Protein AF-A0A454D5L9-F1 (afdb_monomer_lite)

Secondary structure (DSSP, 8-state):
-------------------------SS-------HHHHHHHHHS------HHHHHHHHHS--SS-EEEE-TT--EEEE-SHHHHHHHHHTT-EESSGGGHHHHHHHHHHHHHHHHHTTPPPPS--GGGG------

Foldseek 3Di:
DDDDDDDDDDDDPPDPPPPPDDPPPPDDDDDDDPVVVVCVVVVPPPPPCAPVNLVVQQPDFPPDWFWKAAPVRDIDIDGGNVVLQVCVVVRIAGPDPVCRVVSVVSPVVSVVSVVVNPDDPDPDDPVVVPPPDDD

Sequence (135 aa):
MPNPHLSLLVTFALTLTVNNGVIASERIQPQYLDSKRANLFFAREIAQPSKENMQLRNSLDWGYELELRRASDEEKLVSNCHDLATAYVMGFTAAKAYEYGAFKAYLTQCQTWSEIAKLIASERSFISDFKLDDS

pLDDT: mean 70.46, std 21.65, range [26.67, 98.12]

Radius of gyration: 30.03 Å; chains: 1; bounding box: 38×82×57 Å

Structure (mmCIF, N/CA/C/O backbone):
data_AF-A0A454D5L9-F1
#
_entry.id   AF-A0A454D5L9-F1
#
loop_
_atom_site.group_PDB
_atom_site.id
_atom_site.type_symbol
_atom_site.label_atom_id
_atom_site.label_alt_id
_atom_site.label_comp_id
_atom_site.label_asym_id
_atom_site.label_entity_id
_atom_site.label_seq_id
_atom_site.pdbx_PDB_ins_code
_atom_site.Cartn_x
_atom_site.Cartn_y
_atom_site.Cartn_z
_atom_site.occupancy
_atom_site.B_iso_or_equiv
_atom_site.auth_seq_id
_atom_site.auth_comp_id
_atom_site.auth_asym_id
_atom_site.auth_atom_id
_atom_site.pdbx_PDB_model_num
ATOM 1 N N . MET A 1 1 ? -1.497 -59.328 15.828 1.00 26.67 1 MET A N 1
ATOM 2 C CA . MET A 1 1 ? -0.328 -60.228 15.972 1.00 26.67 1 MET A CA 1
ATOM 3 C C . MET A 1 1 ? -0.760 -61.629 15.552 1.00 26.67 1 MET A C 1
ATOM 5 O O . MET A 1 1 ? -1.867 -61.980 15.936 1.00 26.67 1 MET A O 1
ATOM 9 N N . PRO A 1 2 ? 0.070 -62.473 14.918 1.00 40.22 2 PRO A N 1
ATOM 10 C CA . PRO A 1 2 ? 0.892 -62.307 13.714 1.00 40.22 2 PRO A CA 1
ATOM 11 C C . PRO A 1 2 ? 0.533 -63.347 12.611 1.00 40.22 2 PRO A C 1
ATOM 13 O O . PRO A 1 2 ? 0.166 -64.472 12.912 1.00 40.22 2 PRO A O 1
ATOM 16 N N . ASN A 1 3 ? 0.580 -62.909 11.348 1.00 40.03 3 ASN A N 1
ATOM 17 C CA . ASN A 1 3 ? 1.398 -63.372 10.208 1.00 40.03 3 ASN A CA 1
ATOM 18 C C . ASN A 1 3 ? 1.846 -64.862 10.047 1.00 40.03 3 ASN A C 1
ATOM 20 O O . ASN A 1 3 ? 1.850 -65.639 10.991 1.00 40.03 3 ASN A O 1
ATOM 24 N N . PRO A 1 4 ? 2.304 -65.255 8.842 1.00 55.97 4 PRO A N 1
ATOM 25 C CA . PRO A 1 4 ? 1.610 -66.120 7.887 1.00 55.97 4 PRO A CA 1
ATOM 26 C C . PRO A 1 4 ? 2.558 -67.279 7.468 1.00 55.97 4 PRO A C 1
ATOM 28 O O . PRO A 1 4 ? 3.387 -67.678 8.272 1.00 55.97 4 PRO A O 1
ATOM 31 N N . HIS A 1 5 ? 2.479 -67.758 6.219 1.00 38.72 5 HIS A N 1
ATOM 32 C CA . HIS A 1 5 ? 3.479 -68.540 5.451 1.00 38.72 5 HIS A CA 1
ATOM 33 C C . HIS A 1 5 ? 3.022 -69.939 5.020 1.00 38.72 5 HIS A C 1
ATOM 35 O O . HIS A 1 5 ? 3.088 -70.896 5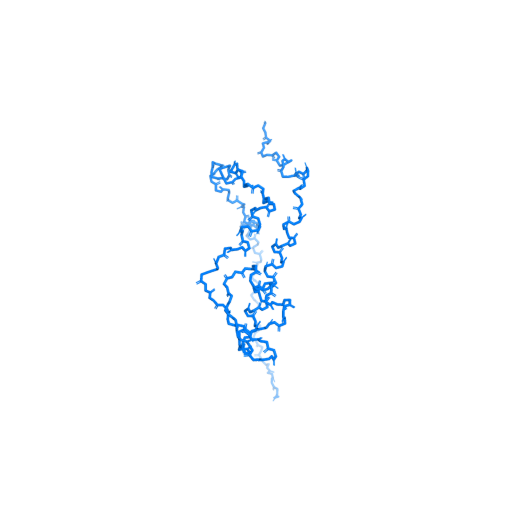.778 1.00 38.72 5 HIS A O 1
ATOM 41 N N . LEU A 1 6 ? 2.684 -70.055 3.734 1.00 41.78 6 LEU A N 1
ATOM 42 C CA . LEU A 1 6 ? 3.022 -71.191 2.865 1.00 41.78 6 LEU A CA 1
ATOM 43 C C . LEU A 1 6 ? 2.873 -70.679 1.420 1.00 41.78 6 LEU A C 1
ATOM 45 O O . LEU A 1 6 ? 1.771 -70.440 0.946 1.00 41.78 6 LEU A O 1
ATOM 49 N N . SER A 1 7 ? 3.947 -70.139 0.842 1.00 46.47 7 SER A N 1
ATOM 50 C CA . SER A 1 7 ? 4.893 -70.856 -0.029 1.00 46.47 7 SER A CA 1
ATOM 51 C C . SER A 1 7 ? 4.250 -71.390 -1.306 1.00 46.47 7 SER A C 1
ATOM 53 O O . SER A 1 7 ? 3.866 -72.551 -1.383 1.00 46.47 7 SER A O 1
ATOM 55 N N . LEU A 1 8 ? 4.241 -70.551 -2.344 1.00 42.56 8 LEU A N 1
ATOM 56 C CA . LEU A 1 8 ? 4.273 -71.029 -3.721 1.00 42.56 8 LEU A CA 1
ATOM 57 C C . LEU A 1 8 ? 5.296 -70.198 -4.501 1.00 42.56 8 LEU A C 1
ATOM 59 O 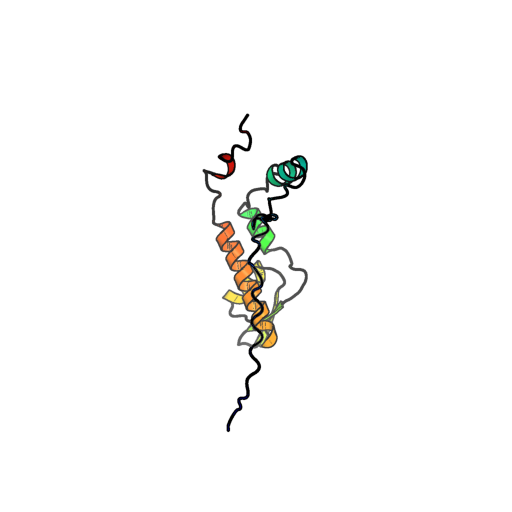O . LEU A 1 8 ? 5.058 -69.060 -4.896 1.00 42.56 8 LEU A O 1
ATOM 63 N N . LEU A 1 9 ? 6.484 -70.787 -4.626 1.00 46.44 9 LEU A N 1
ATOM 64 C CA . LEU A 1 9 ? 7.567 -70.360 -5.499 1.00 46.44 9 LEU A CA 1
ATOM 65 C C . LEU A 1 9 ? 7.106 -70.512 -6.950 1.00 46.44 9 LEU A C 1
ATOM 67 O O . LEU A 1 9 ? 7.028 -71.624 -7.465 1.00 46.44 9 LEU A O 1
ATOM 71 N N . VAL A 1 10 ? 6.833 -69.390 -7.610 1.00 49.03 10 VAL A N 1
ATOM 72 C CA . VAL A 1 10 ? 6.787 -69.319 -9.071 1.00 49.03 10 VAL A CA 1
ATOM 73 C C . VAL A 1 10 ? 7.935 -68.417 -9.495 1.00 49.03 10 VAL A C 1
ATOM 75 O O . VAL A 1 10 ? 7.854 -67.192 -9.466 1.00 49.03 10 VAL A O 1
ATOM 78 N N . THR A 1 11 ? 9.050 -69.051 -9.833 1.00 54.88 11 THR A N 1
ATOM 79 C CA . THR A 1 11 ? 10.189 -68.434 -10.507 1.00 54.88 11 THR A CA 1
ATOM 80 C C . THR A 1 11 ? 9.762 -68.018 -11.912 1.00 54.88 11 THR A C 1
ATOM 82 O O . THR A 1 11 ? 9.761 -68.838 -12.828 1.00 54.88 11 THR A O 1
ATOM 85 N N . PHE A 1 12 ? 9.399 -66.749 -12.090 1.00 46.84 12 PHE A N 1
ATOM 86 C CA . PHE A 1 12 ? 9.291 -66.139 -13.411 1.00 46.84 12 PHE A CA 1
ATOM 87 C C . PHE A 1 12 ? 10.578 -65.360 -13.684 1.00 46.84 12 PHE A C 1
ATOM 89 O O . PHE A 1 12 ? 10.745 -64.216 -13.265 1.00 46.84 12 PHE A O 1
ATOM 96 N N . ALA A 1 13 ? 11.522 -66.018 -14.356 1.00 48.22 13 ALA A N 1
ATOM 97 C CA . ALA A 1 13 ? 12.671 -65.364 -14.961 1.00 48.22 13 ALA A CA 1
ATOM 98 C C . ALA A 1 13 ? 12.173 -64.537 -16.154 1.00 48.22 13 ALA A C 1
ATOM 100 O O . ALA A 1 13 ? 12.132 -65.022 -17.282 1.00 48.22 13 ALA A O 1
ATOM 101 N N . LEU A 1 14 ? 11.742 -63.299 -15.900 1.00 48.06 14 LEU A N 1
ATOM 102 C CA . LEU A 1 14 ? 11.478 -62.343 -16.967 1.00 48.06 14 LEU A CA 1
ATOM 103 C C . LEU A 1 14 ? 12.787 -61.618 -17.275 1.00 48.06 14 LEU A C 1
ATOM 105 O O . LEU A 1 14 ? 13.236 -60.729 -16.554 1.00 48.06 14 LEU A O 1
ATOM 109 N N . THR A 1 15 ? 13.429 -62.093 -18.332 1.00 51.72 15 THR A N 1
ATOM 110 C CA . THR A 1 15 ? 14.597 -61.504 -18.975 1.00 51.72 15 THR A CA 1
ATOM 111 C C . THR A 1 15 ? 14.426 -59.995 -19.144 1.00 51.72 15 THR A C 1
ATOM 113 O O . THR A 1 15 ? 13.498 -59.542 -19.813 1.00 51.72 15 THR A O 1
ATOM 116 N N . LEU A 1 16 ? 15.353 -59.235 -18.559 1.00 43.50 16 LEU A N 1
ATOM 117 C CA . LEU A 1 16 ? 15.585 -57.818 -18.822 1.00 43.50 16 LEU A CA 1
ATOM 118 C C . LEU A 1 16 ? 15.982 -57.633 -20.292 1.00 43.50 16 LEU A C 1
ATOM 120 O O . LEU A 1 16 ? 17.160 -57.564 -20.633 1.00 43.50 16 LEU A O 1
ATOM 124 N N . THR A 1 17 ? 15.001 -57.551 -21.184 1.00 49.03 17 THR A N 1
ATOM 125 C CA . THR A 1 17 ? 15.205 -56.925 -22.487 1.00 49.03 17 THR A CA 1
ATOM 126 C C . THR A 1 17 ? 15.175 -55.421 -22.266 1.00 49.03 17 THR A C 1
ATOM 128 O O . THR A 1 17 ? 14.108 -54.811 -22.184 1.00 49.03 17 THR A O 1
ATOM 131 N N . VAL A 1 18 ? 16.363 -54.836 -22.119 1.00 48.62 18 VAL A N 1
ATOM 132 C CA . VAL A 1 18 ? 16.583 -53.392 -22.208 1.00 48.62 18 VAL A CA 1
ATOM 133 C C . VAL A 1 18 ? 16.213 -52.985 -23.630 1.00 48.62 18 VAL A C 1
ATOM 135 O O . VAL A 1 18 ? 17.015 -53.088 -24.555 1.00 48.62 18 VAL A O 1
ATOM 138 N N . ASN A 1 19 ? 14.957 -52.596 -23.827 1.00 48.53 19 ASN A N 1
ATOM 139 C CA . ASN A 1 19 ? 14.539 -51.979 -25.070 1.00 48.53 19 ASN A CA 1
ATOM 140 C C . ASN A 1 19 ? 15.032 -50.529 -25.013 1.00 48.53 19 ASN A C 1
ATOM 142 O O . ASN A 1 19 ? 14.478 -49.703 -24.289 1.00 48.53 19 ASN A O 1
ATOM 146 N N . ASN A 1 20 ? 16.119 -50.245 -25.731 1.00 54.31 20 ASN A N 1
ATOM 147 C CA . ASN A 1 20 ? 16.578 -48.889 -26.013 1.00 54.31 20 ASN A CA 1
ATOM 148 C C . ASN A 1 20 ? 15.475 -48.162 -26.795 1.00 54.31 20 ASN A C 1
ATOM 150 O O . ASN A 1 20 ? 15.374 -48.298 -28.012 1.00 54.31 20 ASN A O 1
ATOM 154 N N . GLY A 1 21 ? 14.626 -47.421 -26.087 1.00 48.94 21 GLY A N 1
ATOM 155 C CA . GLY A 1 21 ? 13.473 -46.738 -26.659 1.00 48.94 21 GLY A CA 1
ATOM 156 C C . GLY A 1 21 ? 13.265 -45.377 -26.016 1.00 48.94 21 GLY A C 1
ATOM 157 O O . GLY A 1 21 ? 12.595 -45.275 -25.000 1.00 48.94 21 GLY A O 1
ATOM 158 N N . VAL A 1 22 ? 13.847 -44.359 -26.655 1.00 48.94 22 VAL A N 1
ATOM 159 C CA . VAL A 1 22 ? 13.603 -42.916 -26.492 1.00 48.94 22 VAL A CA 1
ATOM 160 C C . VAL A 1 22 ? 13.747 -42.396 -25.058 1.00 48.94 22 VAL A C 1
ATOM 162 O O . VAL A 1 22 ? 12.779 -42.252 -24.315 1.00 48.94 22 VAL A O 1
ATOM 165 N N . ILE A 1 23 ? 14.969 -41.976 -24.717 1.00 46.31 23 ILE A N 1
ATOM 166 C CA . ILE A 1 23 ? 15.158 -40.916 -23.723 1.00 46.31 23 ILE A CA 1
ATOM 167 C C . ILE A 1 23 ? 14.492 -39.669 -24.315 1.00 46.31 23 ILE A C 1
ATOM 169 O O . ILE A 1 23 ? 15.091 -38.940 -25.106 1.00 46.31 23 ILE A O 1
ATOM 173 N N . ALA A 1 24 ? 13.221 -39.450 -23.986 1.00 51.84 24 ALA A N 1
ATOM 174 C CA . ALA A 1 24 ? 12.629 -38.134 -24.111 1.00 51.84 24 ALA A CA 1
ATOM 175 C C . ALA A 1 24 ? 13.420 -37.250 -23.145 1.00 51.84 24 ALA A C 1
ATOM 177 O O . ALA A 1 24 ? 13.314 -37.407 -21.933 1.00 51.84 24 ALA A O 1
ATOM 178 N N . SER A 1 25 ? 14.301 -36.420 -23.705 1.00 48.34 25 SER A N 1
ATOM 179 C CA . SER A 1 25 ? 15.064 -35.397 -22.992 1.00 48.34 25 SER A CA 1
ATOM 180 C C . SER A 1 25 ? 14.231 -34.815 -21.846 1.00 48.34 25 SER A C 1
ATOM 182 O O . SER A 1 25 ? 13.202 -34.194 -22.102 1.00 48.34 25 SER A O 1
ATOM 184 N N . GLU A 1 26 ? 14.690 -34.956 -20.597 1.00 50.47 26 GLU A N 1
ATOM 185 C CA . GLU A 1 26 ? 14.084 -34.343 -19.394 1.00 50.47 26 GLU A CA 1
ATOM 186 C C . GLU A 1 26 ? 14.083 -32.801 -19.431 1.00 50.47 26 GLU A C 1
ATOM 188 O O . GLU A 1 26 ? 13.719 -32.129 -18.467 1.00 50.47 26 GLU A O 1
ATOM 193 N N . ARG A 1 27 ? 14.494 -32.204 -20.550 1.00 39.84 27 ARG A N 1
ATOM 194 C CA . ARG A 1 27 ? 14.441 -30.771 -20.792 1.00 39.84 27 ARG A CA 1
ATOM 195 C C . ARG A 1 27 ? 13.382 -30.473 -21.835 1.00 39.84 27 ARG A C 1
ATOM 197 O O . ARG A 1 27 ? 13.554 -30.797 -23.012 1.00 39.84 27 ARG A O 1
ATOM 204 N N . ILE A 1 28 ? 12.326 -29.797 -21.387 1.00 43.34 28 ILE A N 1
ATOM 205 C CA . ILE A 1 28 ? 11.438 -29.019 -22.251 1.00 43.34 28 ILE A CA 1
ATOM 206 C C . ILE A 1 28 ? 12.338 -28.062 -23.038 1.00 43.34 28 ILE A C 1
ATOM 208 O O . ILE A 1 28 ? 12.978 -27.191 -22.447 1.00 43.34 28 ILE A O 1
ATOM 212 N N . GLN A 1 29 ? 12.439 -28.249 -24.354 1.00 38.50 29 GLN A N 1
ATOM 213 C CA . GLN A 1 29 ? 13.159 -27.291 -25.185 1.00 38.50 29 GLN A CA 1
ATOM 214 C C . GLN A 1 29 ? 12.401 -25.958 -25.178 1.00 38.50 29 GLN A C 1
ATOM 216 O O . GLN A 1 29 ? 11.172 -25.969 -25.302 1.00 38.50 29 GLN A O 1
ATOM 221 N N . PRO A 1 30 ? 13.093 -24.815 -25.026 1.00 44.62 30 PRO A N 1
ATOM 222 C CA . PRO A 1 30 ? 12.437 -23.520 -25.069 1.00 44.62 30 PRO A CA 1
ATOM 223 C C . PRO A 1 30 ? 11.770 -23.344 -26.435 1.00 44.62 30 PRO A C 1
ATOM 225 O O . PRO A 1 30 ? 12.430 -23.307 -27.470 1.00 44.62 30 PRO A O 1
ATOM 228 N N . GLN A 1 31 ? 10.442 -23.243 -26.440 1.00 45.88 31 GLN A N 1
ATOM 229 C CA . GLN A 1 31 ? 9.714 -22.782 -27.612 1.00 45.88 31 GLN A CA 1
ATOM 230 C C . GLN A 1 31 ? 9.736 -21.259 -27.596 1.00 45.88 31 GLN A C 1
ATOM 232 O O . GLN A 1 31 ? 9.002 -20.617 -26.843 1.00 45.88 31 GLN A O 1
ATOM 237 N N . TYR A 1 32 ? 10.611 -20.675 -28.408 1.00 49.78 32 TYR A N 1
ATOM 238 C CA . TYR A 1 32 ? 10.599 -19.239 -28.634 1.00 49.78 32 TYR A CA 1
ATOM 239 C C . TYR A 1 32 ? 9.346 -18.891 -29.442 1.00 49.78 32 TYR A C 1
ATOM 241 O O . TYR A 1 32 ? 9.156 -19.369 -30.561 1.00 49.78 32 TYR A O 1
ATOM 249 N N . LEU A 1 33 ? 8.468 -18.070 -28.860 1.00 55.12 33 LEU A N 1
ATOM 250 C CA . LEU A 1 33 ? 7.421 -17.395 -29.623 1.00 55.12 33 LEU A CA 1
ATOM 251 C C . LEU A 1 33 ? 8.100 -16.600 -30.741 1.00 55.12 33 LEU A C 1
ATOM 253 O O . LEU A 1 33 ? 9.112 -15.957 -30.469 1.00 55.12 33 LEU A O 1
ATOM 257 N N . ASP A 1 34 ? 7.536 -16.681 -31.954 1.00 57.59 34 ASP A N 1
ATOM 258 C CA . ASP A 1 34 ? 7.942 -15.983 -33.187 1.00 57.59 34 ASP A CA 1
ATOM 259 C C . ASP A 1 34 ? 8.905 -14.819 -32.911 1.00 57.59 34 ASP A C 1
ATOM 261 O O . ASP A 1 34 ? 8.541 -13.870 -32.208 1.00 57.59 34 ASP A O 1
ATOM 265 N N . SER A 1 35 ? 10.135 -14.905 -33.425 1.00 56.72 35 SER A N 1
ATOM 266 C CA . SER A 1 35 ? 11.240 -13.987 -33.107 1.00 56.72 35 SER A CA 1
ATOM 267 C C . SER A 1 35 ? 10.854 -12.516 -33.271 1.00 56.72 35 SER A C 1
ATOM 269 O O . SER A 1 35 ? 11.345 -11.655 -32.542 1.00 56.72 35 SER A O 1
ATOM 271 N N . LYS A 1 36 ? 9.889 -12.220 -34.150 1.00 53.34 36 LYS A N 1
ATOM 272 C CA . LYS A 1 36 ? 9.292 -10.889 -34.295 1.00 53.34 36 LYS A CA 1
ATOM 273 C C . LYS A 1 36 ? 8.556 -10.411 -33.043 1.00 53.34 36 LYS A C 1
ATOM 275 O O . LYS A 1 36 ? 8.691 -9.248 -32.684 1.00 53.34 36 LYS A O 1
ATOM 280 N N . ARG A 1 37 ? 7.795 -11.268 -32.356 1.00 54.44 37 ARG A N 1
ATOM 281 C CA . ARG A 1 37 ? 7.114 -10.925 -31.094 1.00 54.44 37 ARG A CA 1
ATOM 282 C C . ARG A 1 37 ? 8.091 -10.737 -29.949 1.00 54.44 37 ARG A C 1
ATOM 284 O O . ARG A 1 37 ? 7.921 -9.786 -29.195 1.00 54.44 37 ARG A O 1
ATOM 291 N N . ALA A 1 38 ? 9.093 -11.6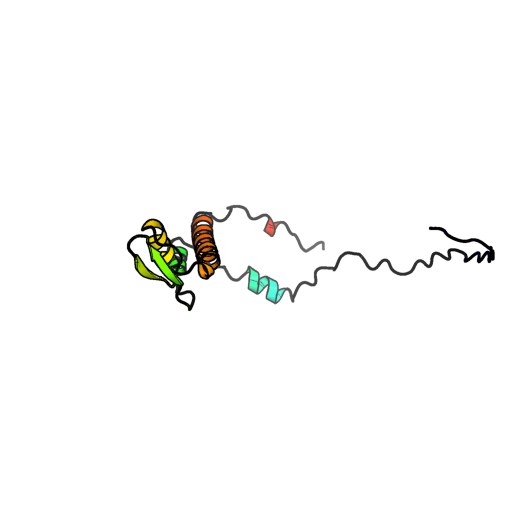09 -29.830 1.00 55.78 38 ALA A N 1
ATOM 292 C CA . ALA A 1 38 ? 10.130 -11.461 -28.812 1.00 55.78 38 ALA A CA 1
ATOM 293 C C . ALA A 1 38 ? 10.891 -10.142 -29.016 1.00 55.78 38 ALA A C 1
ATOM 295 O O . ALA A 1 38 ? 10.977 -9.332 -28.096 1.00 55.78 38 ALA A O 1
ATOM 296 N N . ASN A 1 39 ? 11.318 -9.862 -30.251 1.00 51.25 39 ASN A N 1
ATOM 297 C CA . ASN A 1 39 ? 11.961 -8.598 -30.590 1.00 51.25 39 ASN A CA 1
ATOM 298 C C . ASN A 1 39 ? 11.045 -7.403 -30.330 1.00 51.25 39 ASN A C 1
ATOM 300 O O . ASN A 1 39 ? 11.505 -6.440 -29.748 1.00 51.25 39 ASN A O 1
ATOM 304 N N . LEU A 1 40 ? 9.752 -7.444 -30.658 1.00 52.59 40 LEU A N 1
ATOM 305 C CA . LEU A 1 40 ? 8.832 -6.338 -30.347 1.00 52.59 40 LEU A CA 1
ATOM 306 C C . LEU A 1 40 ? 8.599 -6.143 -28.839 1.00 52.59 40 LEU A C 1
ATOM 308 O O . LEU A 1 40 ? 8.363 -5.017 -28.405 1.00 52.59 40 LEU A O 1
ATOM 312 N N . PHE A 1 41 ? 8.656 -7.215 -28.046 1.00 52.84 41 PHE A N 1
ATOM 313 C CA . PHE A 1 41 ? 8.528 -7.152 -26.591 1.00 52.84 41 PHE A CA 1
ATOM 314 C C . PHE A 1 41 ? 9.769 -6.532 -25.936 1.00 52.84 41 PHE A C 1
ATOM 316 O O . PHE A 1 41 ? 9.626 -5.678 -25.066 1.00 52.84 41 PHE A O 1
ATOM 323 N N . PHE A 1 42 ? 10.970 -6.916 -26.382 1.00 54.06 42 PHE A N 1
ATOM 324 C CA . PHE A 1 42 ? 12.238 -6.407 -25.845 1.00 54.06 42 PHE A CA 1
ATOM 325 C C . PHE A 1 42 ? 12.728 -5.106 -26.509 1.00 54.06 42 PHE A C 1
ATOM 327 O O . PHE A 1 42 ? 13.493 -4.371 -25.895 1.00 54.06 42 PHE A O 1
ATOM 334 N N . ALA A 1 43 ? 12.291 -4.794 -27.735 1.00 50.28 43 ALA A N 1
ATOM 335 C CA . ALA A 1 43 ? 12.630 -3.560 -28.456 1.00 50.28 43 ALA A CA 1
ATOM 336 C C . ALA A 1 43 ? 11.676 -2.404 -28.151 1.00 50.28 43 ALA A C 1
ATOM 338 O O . ALA A 1 43 ? 11.965 -1.261 -28.507 1.00 50.28 43 ALA A O 1
ATOM 339 N N . ARG A 1 44 ? 10.534 -2.665 -27.500 1.00 47.56 44 ARG A N 1
ATOM 340 C CA . ARG A 1 44 ? 9.766 -1.578 -26.906 1.00 47.56 44 ARG A CA 1
ATOM 341 C C . ARG A 1 44 ? 10.578 -1.090 -25.717 1.00 47.56 44 ARG A C 1
ATOM 343 O O . ARG A 1 44 ? 10.661 -1.786 -24.712 1.00 47.56 44 ARG A O 1
ATOM 350 N N . GLU A 1 45 ? 11.173 0.090 -25.860 1.00 47.25 45 GLU A N 1
ATOM 351 C CA . GLU A 1 45 ? 11.801 0.806 -24.759 1.00 47.25 45 GLU A CA 1
ATOM 352 C C . GLU A 1 45 ? 10.778 0.885 -23.621 1.00 47.25 45 GLU A C 1
ATOM 354 O O . GLU A 1 45 ? 9.788 1.622 -23.676 1.00 47.25 45 GLU A O 1
ATOM 359 N N . ILE A 1 46 ? 10.951 0.025 -22.618 1.00 52.78 46 ILE A N 1
ATOM 360 C CA . ILE A 1 46 ? 10.204 0.134 -21.377 1.00 52.78 46 ILE A CA 1
ATOM 361 C C . ILE A 1 46 ? 10.806 1.374 -20.748 1.00 52.78 46 ILE A C 1
ATOM 363 O O . ILE A 1 46 ? 11.912 1.297 -20.215 1.00 52.78 46 ILE A O 1
ATOM 367 N N . ALA A 1 4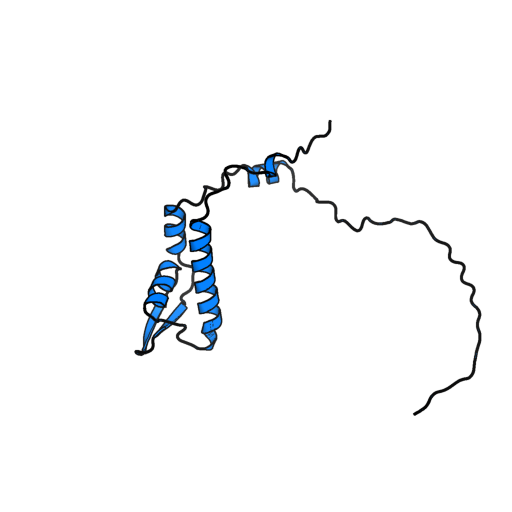7 ? 10.124 2.512 -20.919 1.00 52.41 47 ALA A N 1
ATOM 368 C CA . ALA A 1 47 ? 10.555 3.794 -20.386 1.00 52.41 47 ALA A CA 1
ATOM 369 C C . ALA A 1 47 ? 11.110 3.559 -18.984 1.00 52.41 47 ALA A C 1
ATOM 371 O O . ALA A 1 47 ? 10.388 3.047 -18.116 1.00 52.41 47 ALA A O 1
ATOM 372 N N . GLN A 1 48 ? 12.406 3.837 -18.803 1.00 52.66 48 GLN A N 1
ATOM 373 C CA . GLN A 1 48 ? 13.037 3.615 -17.514 1.00 52.66 48 GLN A CA 1
ATOM 374 C C . GLN A 1 48 ? 12.190 4.342 -16.467 1.00 52.66 48 GLN A C 1
ATOM 376 O O . GLN A 1 48 ? 11.766 5.479 -16.712 1.00 52.66 48 GLN A O 1
ATOM 381 N N . PRO A 1 49 ? 11.855 3.691 -15.344 1.00 54.25 49 PRO A N 1
ATOM 382 C CA . PRO A 1 49 ? 11.069 4.338 -14.315 1.00 54.25 49 PRO A CA 1
ATOM 383 C C . PRO A 1 49 ? 11.851 5.553 -13.805 1.00 54.25 49 PRO A C 1
ATOM 385 O O . PRO A 1 49 ? 12.782 5.424 -13.018 1.00 54.25 49 PRO A O 1
ATOM 388 N N . SER A 1 50 ? 11.489 6.745 -14.282 1.00 60.00 50 SER A N 1
ATOM 389 C CA . SER A 1 50 ? 11.958 7.994 -13.704 1.00 60.00 50 SER A CA 1
ATOM 390 C C . SER A 1 50 ? 11.320 8.163 -12.326 1.00 60.00 50 SER A C 1
ATOM 392 O O . SER A 1 50 ? 10.263 7.596 -12.022 1.00 60.00 50 SER A O 1
ATOM 394 N N . LYS A 1 51 ? 11.941 8.982 -11.477 1.00 61.78 51 LYS A N 1
ATOM 395 C CA . LYS A 1 51 ? 11.385 9.325 -10.163 1.00 61.78 51 LYS A CA 1
ATOM 396 C C . LYS A 1 51 ? 9.954 9.879 -10.272 1.00 61.78 51 LYS A C 1
ATOM 398 O O . LYS A 1 51 ? 9.105 9.533 -9.454 1.00 61.78 51 LYS A O 1
ATOM 403 N N . GLU A 1 52 ? 9.680 10.671 -11.307 1.00 60.56 52 GLU A N 1
ATOM 404 C CA . GLU A 1 52 ? 8.354 11.229 -11.609 1.00 60.56 52 GLU A CA 1
ATOM 405 C C . GLU A 1 52 ? 7.347 10.138 -12.001 1.00 60.56 52 GLU A C 1
ATOM 407 O O . GLU A 1 52 ? 6.224 10.132 -11.499 1.00 60.56 52 GLU A O 1
ATOM 412 N N . ASN A 1 53 ? 7.761 9.142 -12.794 1.00 69.56 53 ASN A N 1
ATOM 413 C CA . ASN A 1 53 ? 6.914 7.996 -13.142 1.00 69.56 53 ASN A CA 1
ATOM 414 C C . ASN A 1 53 ? 6.549 7.150 -11.912 1.00 69.56 53 ASN A C 1
ATOM 416 O O . ASN A 1 53 ? 5.450 6.599 -11.841 1.00 69.56 53 ASN A O 1
ATOM 420 N N . MET A 1 54 ? 7.448 7.052 -10.930 1.00 70.19 54 MET A N 1
ATOM 421 C CA . MET A 1 54 ? 7.198 6.317 -9.687 1.00 70.19 54 MET A CA 1
ATOM 422 C C . MET A 1 54 ? 6.296 7.083 -8.716 1.00 70.19 54 MET A C 1
ATOM 424 O O . MET A 1 54 ? 5.411 6.485 -8.106 1.00 70.19 54 MET A O 1
ATOM 428 N N . GLN A 1 55 ? 6.455 8.404 -8.607 1.00 74.62 55 GLN A N 1
ATOM 429 C CA . GLN A 1 55 ? 5.524 9.245 -7.847 1.00 74.62 55 GLN A CA 1
ATOM 430 C C . GLN A 1 55 ? 4.114 9.180 -8.435 1.00 74.62 55 GLN A C 1
ATOM 432 O O . GLN A 1 55 ? 3.158 8.960 -7.692 1.00 74.62 55 GLN A O 1
ATOM 437 N N . LEU A 1 56 ? 4.000 9.271 -9.763 1.00 80.56 56 LEU A N 1
ATOM 438 C CA . LEU A 1 56 ? 2.732 9.101 -10.459 1.00 80.56 56 LEU A CA 1
ATOM 439 C C . LEU A 1 56 ? 2.125 7.726 -10.158 1.00 80.56 56 LEU A C 1
ATOM 441 O O . LEU A 1 56 ? 0.983 7.656 -9.716 1.00 80.56 56 LEU A O 1
ATOM 445 N N . ARG A 1 57 ? 2.891 6.636 -10.297 1.00 78.69 57 ARG A N 1
ATOM 446 C CA . ARG A 1 57 ? 2.421 5.278 -9.967 1.00 78.69 57 ARG A CA 1
ATOM 447 C C . ARG A 1 57 ? 1.934 5.137 -8.529 1.00 78.69 57 ARG A C 1
ATOM 449 O O . ARG A 1 57 ? 0.921 4.486 -8.312 1.00 78.69 57 ARG A O 1
ATOM 456 N N . ASN A 1 58 ? 2.614 5.752 -7.565 1.00 84.56 58 ASN A N 1
ATOM 457 C CA . ASN A 1 58 ? 2.202 5.691 -6.163 1.00 84.56 58 ASN A CA 1
ATOM 458 C C . ASN A 1 58 ? 0.922 6.488 -5.871 1.00 84.56 58 ASN A C 1
ATOM 460 O O . ASN A 1 58 ? 0.276 6.217 -4.861 1.00 84.56 58 ASN A O 1
ATOM 464 N N . SER A 1 59 ? 0.564 7.439 -6.737 1.00 85.62 59 SER A N 1
ATOM 465 C CA . SER A 1 59 ? -0.700 8.183 -6.671 1.00 85.62 59 SER A CA 1
ATOM 466 C C . SER A 1 59 ? -1.857 7.511 -7.414 1.00 85.62 59 SER A C 1
ATOM 468 O O . SER A 1 59 ? -2.996 7.943 -7.267 1.00 85.62 59 SER A O 1
ATOM 470 N N . LEU A 1 60 ? -1.589 6.469 -8.212 1.00 86.69 60 LEU A N 1
ATOM 471 C CA . LEU A 1 60 ? -2.646 5.770 -8.936 1.00 86.69 60 LEU A CA 1
ATOM 472 C C . LEU A 1 60 ? -3.504 4.953 -7.974 1.00 86.69 60 LEU A C 1
ATOM 474 O O . LEU A 1 60 ? -2.992 4.194 -7.149 1.00 86.69 60 LEU A O 1
ATOM 478 N N . ASP A 1 61 ? -4.811 5.108 -8.148 1.00 88.38 61 ASP A N 1
ATOM 479 C CA . ASP A 1 61 ? -5.826 4.345 -7.441 1.00 88.38 61 ASP A CA 1
ATOM 480 C C . ASP A 1 61 ? -5.748 2.857 -7.822 1.00 88.38 61 ASP A C 1
ATOM 482 O O . ASP A 1 61 ? -5.580 2.504 -8.996 1.00 88.38 61 ASP A O 1
ATOM 486 N N . TRP A 1 62 ? -5.850 1.975 -6.831 1.00 89.38 62 TRP A N 1
ATOM 487 C CA . TRP A 1 62 ? -5.844 0.525 -7.026 1.00 89.38 62 TRP A CA 1
ATOM 488 C C . TRP A 1 62 ? -7.193 -0.043 -7.487 1.00 89.38 62 TRP A C 1
ATOM 490 O O . TRP A 1 62 ? -7.261 -1.210 -7.874 1.00 89.38 62 TRP A O 1
ATOM 500 N N . GLY A 1 63 ? -8.258 0.760 -7.455 1.00 88.75 63 GLY A N 1
ATOM 501 C CA . GLY A 1 63 ? -9.627 0.391 -7.808 1.00 88.75 63 GLY A CA 1
ATOM 502 C C . GLY A 1 63 ? -10.463 -0.136 -6.639 1.00 88.75 63 GLY A C 1
ATOM 503 O O . GLY A 1 63 ? -11.546 -0.671 -6.869 1.00 88.75 63 GLY A O 1
ATOM 504 N N . TYR A 1 64 ? -9.975 -0.023 -5.403 1.00 88.38 64 TYR A N 1
ATOM 505 C CA . TYR A 1 64 ? -10.716 -0.331 -4.178 1.00 88.38 64 TYR A CA 1
ATOM 506 C C . TYR A 1 64 ? -10.165 0.493 -3.007 1.00 88.38 64 TYR A C 1
ATOM 508 O O . TYR A 1 64 ? -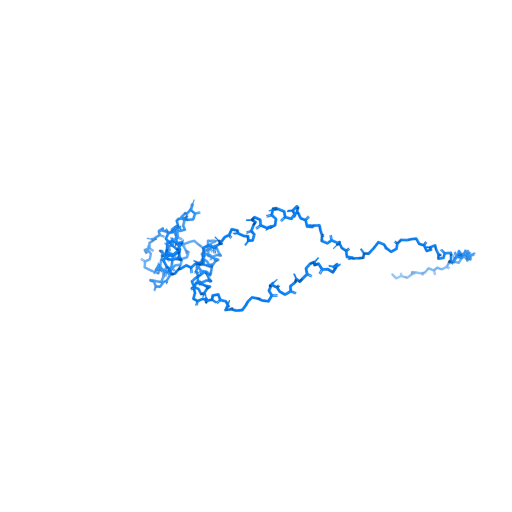9.025 0.960 -3.033 1.00 88.38 64 TYR A O 1
ATOM 516 N N . GLU A 1 65 ? -10.974 0.632 -1.960 1.00 93.62 65 GLU A N 1
ATOM 517 C CA . GLU A 1 65 ? -10.622 1.378 -0.755 1.00 93.62 65 GLU A CA 1
ATOM 518 C C . GLU A 1 65 ? -10.276 0.427 0.391 1.00 93.62 65 GLU A C 1
ATOM 520 O O . GLU A 1 65 ? -10.928 -0.597 0.604 1.00 93.62 65 GLU A O 1
ATOM 525 N N . LEU A 1 66 ? -9.232 0.775 1.136 1.00 94.75 66 LEU A N 1
ATOM 526 C CA . LEU A 1 66 ? -8.828 0.108 2.360 1.00 94.75 66 LEU A CA 1
ATOM 527 C C . LEU A 1 66 ? -9.236 0.976 3.552 1.00 94.75 66 LEU A C 1
ATOM 529 O O . LEU A 1 66 ? -8.848 2.143 3.643 1.00 94.75 66 LEU A O 1
ATOM 533 N N . GLU A 1 67 ? -9.991 0.388 4.472 1.00 97.19 67 GLU A N 1
ATOM 534 C CA . GLU A 1 67 ? -10.452 1.052 5.684 1.00 97.19 67 GLU A CA 1
ATOM 535 C C . GLU A 1 67 ? -9.398 0.946 6.787 1.00 97.19 67 GLU A C 1
ATOM 537 O O . GLU A 1 67 ? -8.955 -0.139 7.183 1.00 97.19 67 GLU A O 1
ATOM 542 N N . LEU A 1 68 ? -8.966 2.098 7.283 1.00 97.94 68 LEU A N 1
ATOM 543 C CA . LEU A 1 68 ? -7.941 2.218 8.302 1.00 97.94 68 LEU A CA 1
ATOM 544 C C . LEU A 1 68 ? -8.504 2.873 9.555 1.00 97.94 68 LEU A C 1
ATOM 546 O O . LEU A 1 68 ? -9.328 3.775 9.472 1.00 97.94 68 LEU A O 1
ATOM 550 N N . ARG A 1 69 ? -7.986 2.478 10.715 1.00 97.69 69 ARG A N 1
ATOM 551 C CA . ARG A 1 69 ? -8.269 3.105 12.007 1.00 97.69 69 ARG A CA 1
ATOM 552 C C . ARG A 1 69 ? -6.978 3.280 12.794 1.00 97.69 69 ARG A C 1
ATOM 554 O O . ARG A 1 69 ? -6.048 2.479 12.670 1.00 97.69 69 ARG A O 1
ATOM 561 N N . ARG A 1 70 ? -6.909 4.317 13.622 1.00 96.75 70 ARG A N 1
ATOM 562 C CA . ARG A 1 70 ? -5.825 4.506 14.601 1.00 96.75 70 ARG A CA 1
ATOM 563 C C . ARG A 1 70 ? -6.355 4.468 16.033 1.00 96.75 70 ARG A C 1
ATOM 565 O O . ARG A 1 70 ? -7.555 4.481 16.260 1.00 96.75 70 ARG A O 1
ATOM 572 N N . ALA A 1 71 ? -5.456 4.472 17.015 1.00 93.94 71 ALA A N 1
ATOM 573 C CA . ALA A 1 71 ? -5.802 4.300 18.433 1.00 93.94 71 ALA A CA 1
ATOM 574 C C . ALA A 1 71 ? -6.766 5.354 19.022 1.00 93.94 71 ALA A C 1
ATOM 576 O O . ALA A 1 71 ? -7.332 5.120 20.082 1.00 93.94 71 ALA A O 1
ATOM 577 N N . SER A 1 72 ? -6.945 6.504 18.362 1.00 95.31 72 SER A N 1
ATOM 578 C CA . SER A 1 72 ? -7.928 7.529 18.755 1.00 95.31 72 SER A CA 1
ATOM 579 C C . SER A 1 72 ? -9.318 7.320 18.137 1.00 95.31 72 SER A C 1
ATOM 581 O O . SER A 1 72 ? -10.126 8.241 18.167 1.00 95.31 72 SER A O 1
ATOM 583 N N . ASP A 1 73 ? -9.573 6.148 17.548 1.00 93.19 73 ASP A N 1
ATOM 584 C CA . ASP A 1 73 ? -10.796 5.803 16.807 1.00 93.19 73 ASP A CA 1
ATOM 585 C C . ASP A 1 73 ? -11.088 6.699 15.591 1.00 93.19 73 ASP A C 1
ATOM 587 O O . ASP A 1 73 ? -12.180 6.681 15.036 1.00 93.19 73 ASP A O 1
ATOM 591 N N . GLU A 1 74 ? -10.087 7.444 15.115 1.00 97.38 74 GLU A N 1
ATOM 592 C CA . GLU A 1 74 ? -10.164 8.104 13.813 1.00 97.38 74 GLU A CA 1
ATOM 593 C C . GLU A 1 74 ? -10.038 7.066 12.694 1.00 97.38 74 GLU A C 1
ATOM 595 O O . GLU A 1 74 ? -9.104 6.253 12.693 1.00 97.38 74 GLU A O 1
ATOM 600 N N . GLU A 1 75 ? -10.965 7.135 11.741 1.00 96.81 75 GLU A N 1
ATOM 601 C CA . GLU A 1 75 ? -11.038 6.277 10.562 1.00 96.81 75 GLU A CA 1
ATOM 602 C C . GLU A 1 75 ? -10.600 7.027 9.302 1.00 96.81 75 GLU A C 1
ATOM 604 O O . GLU A 1 75 ? -10.769 8.243 9.177 1.00 96.81 75 GLU A O 1
ATOM 609 N N . LYS A 1 76 ? -10.014 6.297 8.354 1.00 96.88 76 LYS A N 1
ATOM 610 C CA . LYS A 1 76 ? -9.560 6.834 7.073 1.00 96.88 76 LYS A CA 1
ATOM 611 C C . LYS A 1 76 ? -9.681 5.782 5.980 1.00 96.88 76 LYS A C 1
ATOM 613 O O . LYS A 1 76 ? -9.269 4.644 6.174 1.00 96.88 76 LYS A O 1
ATOM 618 N N . LEU A 1 77 ? -10.174 6.189 4.817 1.00 96.88 77 LEU A N 1
ATOM 619 C CA . LEU A 1 77 ? -10.150 5.378 3.602 1.00 96.88 77 LEU A CA 1
ATOM 620 C C . LEU A 1 77 ? -8.929 5.763 2.766 1.00 96.88 77 LEU A C 1
ATOM 622 O O . LEU A 1 77 ? -8.613 6.947 2.625 1.00 96.88 77 LEU A O 1
ATOM 626 N N . VAL A 1 78 ? -8.222 4.765 2.241 1.00 96.62 78 VAL A N 1
ATOM 627 C CA . VAL A 1 78 ? -7.091 4.967 1.324 1.00 96.62 78 VAL A CA 1
ATOM 628 C C . VAL A 1 78 ? -7.208 4.032 0.127 1.00 96.62 78 VAL A C 1
ATOM 630 O O . VAL A 1 78 ? -7.598 2.879 0.287 1.00 96.62 78 VAL A O 1
ATOM 633 N N . SER A 1 79 ? -6.834 4.503 -1.060 1.00 95.38 79 SER A N 1
ATOM 634 C CA . SER A 1 79 ? -6.917 3.719 -2.305 1.00 95.38 79 SER A CA 1
ATOM 635 C C . SER A 1 79 ? -5.622 3.710 -3.121 1.00 95.38 79 SER A C 1
ATOM 637 O O . SER A 1 79 ? -5.572 3.144 -4.210 1.00 95.38 79 SER A O 1
ATOM 639 N N . ASN A 1 80 ? -4.555 4.332 -2.615 1.00 94.81 80 ASN A N 1
ATOM 640 C CA . ASN A 1 80 ? -3.271 4.424 -3.304 1.00 94.81 80 ASN A CA 1
ATOM 641 C C . ASN A 1 80 ? -2.086 4.321 -2.326 1.00 94.81 80 ASN A C 1
ATOM 643 O O . ASN A 1 80 ? -2.226 4.414 -1.100 1.00 94.81 80 ASN A O 1
ATOM 647 N N . CYS A 1 81 ? -0.887 4.129 -2.882 1.00 94.19 81 CYS A N 1
ATOM 648 C CA . CYS A 1 81 ? 0.331 3.925 -2.096 1.00 94.19 81 CYS A CA 1
ATOM 649 C C . CYS A 1 81 ? 0.756 5.173 -1.323 1.00 94.19 81 CYS A C 1
ATOM 651 O O . CYS A 1 81 ? 1.302 5.049 -0.225 1.00 94.19 81 CYS A O 1
ATOM 653 N N . HIS A 1 82 ? 0.539 6.359 -1.891 1.00 93.31 82 HIS A N 1
ATOM 654 C CA . HIS A 1 82 ? 0.898 7.623 -1.261 1.00 93.31 82 HIS A CA 1
ATOM 655 C C . HIS A 1 82 ? 0.120 7.842 0.044 1.00 93.31 82 HIS A C 1
ATOM 657 O O . HIS A 1 82 ? 0.715 8.102 1.097 1.00 93.31 82 HIS A O 1
ATOM 663 N N . ASP A 1 83 ? -1.195 7.656 -0.003 1.00 95.81 83 ASP A N 1
ATOM 664 C CA . ASP A 1 83 ? -2.078 7.846 1.141 1.00 95.81 83 ASP A CA 1
ATOM 665 C C . ASP A 1 83 ? -1.897 6.747 2.184 1.00 95.81 83 ASP A C 1
ATOM 667 O O . ASP A 1 83 ? -1.859 7.052 3.379 1.00 95.81 83 ASP A O 1
ATOM 671 N N . LEU A 1 84 ? -1.704 5.492 1.757 1.00 96.25 84 LEU A N 1
ATOM 672 C CA . LEU A 1 84 ? -1.420 4.384 2.672 1.00 96.25 84 LEU A CA 1
ATOM 673 C C . LEU A 1 84 ? -0.110 4.608 3.439 1.00 96.25 84 LEU A C 1
ATOM 675 O O . LEU A 1 84 ? -0.073 4.429 4.656 1.00 96.25 84 LEU A O 1
ATOM 679 N N . ALA A 1 85 ? 0.962 5.019 2.755 1.00 94.19 85 ALA A N 1
ATOM 680 C CA . ALA A 1 85 ? 2.243 5.292 3.400 1.00 94.19 85 ALA A CA 1
ATOM 681 C C . ALA A 1 85 ? 2.134 6.449 4.407 1.00 94.19 85 ALA A C 1
ATOM 683 O O . ALA A 1 85 ? 2.637 6.345 5.527 1.00 94.19 85 ALA A O 1
ATOM 684 N N . THR A 1 86 ? 1.429 7.521 4.036 1.00 95.19 86 THR A N 1
ATOM 685 C CA . THR A 1 86 ? 1.192 8.675 4.914 1.00 95.19 86 THR A CA 1
ATOM 686 C C . THR A 1 86 ? 0.366 8.280 6.139 1.00 95.19 86 THR A C 1
ATOM 688 O O . THR A 1 86 ? 0.746 8.588 7.269 1.00 95.19 86 THR A O 1
ATOM 691 N N . ALA A 1 87 ? -0.729 7.540 5.942 1.00 96.62 87 ALA A N 1
ATOM 692 C CA . ALA A 1 87 ? -1.574 7.056 7.030 1.00 96.62 87 ALA A CA 1
ATOM 693 C C . ALA A 1 87 ? -0.800 6.128 7.981 1.00 96.62 87 ALA A C 1
ATOM 695 O O . ALA A 1 87 ? -0.902 6.270 9.200 1.00 96.62 87 ALA A O 1
ATOM 696 N N . TYR A 1 88 ? 0.038 5.234 7.448 1.00 96.44 88 TYR A N 1
ATOM 697 C CA . TYR A 1 88 ? 0.881 4.355 8.257 1.00 96.44 88 TYR A CA 1
ATOM 698 C C . TYR A 1 88 ? 1.836 5.137 9.172 1.00 96.44 88 TYR A C 1
ATOM 700 O O . TYR A 1 88 ? 1.926 4.838 10.362 1.00 96.44 88 TYR A O 1
ATOM 708 N N . VAL A 1 89 ? 2.497 6.182 8.658 1.00 96.25 89 VAL A N 1
ATOM 709 C CA . VAL A 1 89 ? 3.371 7.059 9.465 1.00 96.25 89 VAL A CA 1
ATOM 710 C C . VAL A 1 89 ? 2.584 7.802 10.552 1.00 96.25 89 VAL A C 1
ATOM 712 O O . VAL A 1 89 ? 3.101 8.024 11.644 1.00 96.25 89 VAL A O 1
ATOM 715 N N . MET A 1 90 ? 1.318 8.134 10.291 1.00 96.56 90 MET A N 1
ATOM 716 C CA . MET A 1 90 ? 0.402 8.741 11.266 1.00 96.56 90 MET A CA 1
ATOM 717 C C . MET A 1 90 ? -0.176 7.744 12.292 1.00 96.56 90 MET A C 1
ATOM 719 O O . MET A 1 90 ? -0.996 8.132 13.128 1.00 96.56 90 MET A O 1
ATOM 723 N N . GLY A 1 91 ? 0.236 6.472 12.248 1.00 97.12 91 GLY A N 1
ATOM 724 C CA . GLY A 1 91 ? -0.176 5.439 13.200 1.00 97.12 91 GLY A CA 1
ATOM 725 C C . GLY A 1 91 ? -1.498 4.746 12.864 1.00 97.12 91 GLY A C 1
ATOM 726 O O . GLY A 1 91 ? -2.085 4.109 13.740 1.00 97.12 91 GLY A O 1
ATOM 727 N N . PHE A 1 92 ? -1.984 4.860 11.626 1.00 98.12 92 PHE A N 1
ATOM 728 C CA . PHE A 1 92 ? -3.132 4.085 11.161 1.00 98.12 92 PHE A CA 1
ATOM 729 C C . PHE A 1 92 ? -2.740 2.637 10.833 1.00 98.12 92 PHE A C 1
ATOM 731 O O . PHE A 1 92 ? -1.650 2.351 10.333 1.00 98.12 92 PHE A O 1
ATOM 738 N N . THR A 1 93 ? -3.671 1.722 11.084 1.00 97.19 93 THR A N 1
ATOM 739 C CA . THR A 1 93 ? -3.614 0.297 10.729 1.00 97.19 93 THR A CA 1
ATOM 740 C C . THR A 1 93 ? -4.968 -0.129 10.162 1.00 97.19 93 THR A C 1
ATOM 742 O O . THR A 1 93 ? -5.897 0.673 10.148 1.00 97.19 93 THR A O 1
ATOM 745 N N . ALA A 1 94 ? -5.107 -1.372 9.696 1.00 97.06 94 ALA A N 1
ATOM 746 C CA . ALA A 1 94 ? -6.401 -1.916 9.282 1.00 97.06 94 ALA A CA 1
ATOM 747 C C . ALA A 1 94 ? -7.486 -1.663 10.343 1.00 97.06 94 ALA A C 1
ATOM 749 O O . ALA A 1 94 ? -7.280 -1.972 11.522 1.00 97.06 94 ALA A O 1
ATOM 750 N N . ALA A 1 95 ? -8.634 -1.124 9.924 1.00 97.06 95 ALA A N 1
ATOM 751 C CA . ALA A 1 95 ? -9.757 -0.856 10.820 1.00 97.06 95 ALA A CA 1
ATOM 752 C C . ALA A 1 95 ? -10.294 -2.149 11.445 1.00 97.06 95 ALA A C 1
ATOM 754 O O . ALA A 1 95 ? -10.629 -2.194 12.636 1.00 97.06 95 ALA A O 1
ATOM 755 N N . LYS A 1 96 ? -10.302 -3.221 10.644 1.00 95.38 96 LYS A N 1
ATOM 756 C CA . LYS A 1 96 ? -10.803 -4.542 11.011 1.00 95.38 96 LYS A CA 1
ATOM 757 C C . LYS A 1 96 ? -9.667 -5.558 11.063 1.00 95.38 96 LYS A C 1
ATOM 759 O O . LYS A 1 96 ? -8.799 -5.601 10.195 1.00 95.38 96 LYS A O 1
ATOM 764 N N . ALA A 1 97 ? -9.708 -6.441 12.061 1.00 94.06 97 ALA A N 1
ATOM 765 C CA . ALA A 1 97 ? -8.650 -7.430 12.283 1.00 94.06 97 ALA A CA 1
ATOM 766 C C . ALA A 1 97 ? -8.435 -8.371 11.081 1.00 94.06 97 ALA A C 1
ATOM 768 O O . ALA A 1 97 ? -7.300 -8.728 10.775 1.00 94.06 97 ALA A O 1
ATOM 769 N N . TYR A 1 98 ? -9.506 -8.738 10.369 1.00 92.56 98 TYR A N 1
ATOM 770 C CA . TYR A 1 98 ? -9.418 -9.622 9.203 1.00 92.56 98 TYR A CA 1
ATOM 771 C C . TYR A 1 98 ? -8.800 -8.946 7.966 1.00 92.56 98 TYR A C 1
ATOM 773 O O . TYR A 1 98 ? -8.299 -9.637 7.083 1.00 92.56 98 TYR A O 1
ATOM 781 N N . GLU A 1 99 ? -8.774 -7.611 7.911 1.00 93.06 99 GLU A N 1
ATOM 782 C CA . GLU A 1 99 ? -8.164 -6.836 6.820 1.00 93.06 99 GLU A CA 1
ATOM 783 C C . GLU A 1 99 ? -6.668 -6.572 7.067 1.00 93.06 99 GLU A C 1
ATOM 785 O O . GLU A 1 99 ? -5.962 -6.101 6.176 1.00 93.06 99 GLU A O 1
ATOM 790 N N . TYR A 1 100 ? -6.141 -6.921 8.250 1.00 95.38 100 TYR A N 1
ATOM 791 C CA . TYR A 1 100 ? -4.744 -6.663 8.620 1.00 95.38 100 TYR A CA 1
ATOM 792 C C . TYR A 1 100 ? -3.737 -7.298 7.652 1.00 95.38 100 TYR A C 1
ATOM 794 O O . TYR A 1 100 ? -2.723 -6.684 7.315 1.00 95.38 100 TYR A O 1
ATOM 802 N N . GLY A 1 101 ? -4.028 -8.507 7.163 1.00 94.94 101 GLY A N 1
ATOM 803 C CA . GLY A 1 101 ? -3.191 -9.176 6.165 1.00 94.94 101 GLY A CA 1
ATOM 804 C C . GLY A 1 101 ? -3.112 -8.394 4.852 1.00 94.94 101 GLY A C 1
ATOM 805 O O . GLY A 1 101 ? -2.018 -8.185 4.330 1.00 94.94 101 GLY A O 1
ATOM 806 N N . ALA A 1 102 ? -4.254 -7.899 4.365 1.00 92.38 102 ALA A N 1
ATOM 807 C CA . ALA A 1 102 ? -4.322 -7.074 3.162 1.00 92.38 102 ALA A CA 1
ATOM 808 C C . ALA A 1 102 ? -3.577 -5.746 3.362 1.00 92.38 102 ALA A C 1
ATOM 810 O O . ALA A 1 102 ? -2.719 -5.394 2.555 1.00 92.38 102 ALA A O 1
ATOM 811 N N . PHE A 1 103 ? -3.814 -5.063 4.486 1.00 95.88 103 PHE A N 1
ATOM 812 C CA . PHE A 1 103 ? -3.087 -3.850 4.867 1.00 95.88 103 PHE A CA 1
ATOM 813 C C . PHE A 1 103 ? -1.564 -4.043 4.822 1.00 95.88 103 PHE A C 1
ATOM 815 O O . PHE A 1 103 ? -0.853 -3.253 4.199 1.00 95.88 103 PHE A O 1
ATOM 822 N N . LYS A 1 104 ? -1.051 -5.115 5.439 1.00 96.81 104 LYS A N 1
ATOM 823 C CA . LYS A 1 104 ? 0.385 -5.419 5.432 1.00 96.81 104 LYS A CA 1
ATOM 824 C C . LYS A 1 104 ? 0.903 -5.712 4.029 1.00 96.81 104 LYS A C 1
ATOM 826 O O . LYS A 1 104 ? 1.969 -5.206 3.686 1.00 96.81 104 LYS A O 1
ATOM 831 N N . ALA A 1 105 ? 0.167 -6.483 3.232 1.00 94.19 105 ALA A N 1
ATOM 832 C CA . ALA A 1 105 ? 0.555 -6.810 1.864 1.00 94.19 105 ALA A CA 1
ATOM 833 C C . ALA A 1 105 ? 0.689 -5.549 0.997 1.00 94.19 105 ALA A C 1
ATOM 835 O O . ALA A 1 105 ? 1.733 -5.349 0.375 1.00 94.19 105 ALA A O 1
ATOM 836 N N . TYR A 1 106 ? -0.307 -4.659 1.024 1.00 93.12 106 TYR A N 1
ATOM 837 C CA . TYR A 1 106 ? -0.263 -3.412 0.258 1.00 93.12 106 TYR A CA 1
ATOM 838 C C . TYR A 1 106 ? 0.832 -2.471 0.746 1.00 93.12 106 TYR A C 1
ATOM 840 O O . TYR A 1 106 ? 1.574 -1.924 -0.069 1.00 93.12 106 TYR A O 1
ATOM 848 N N . LEU A 1 107 ? 1.008 -2.340 2.063 1.00 95.44 107 LEU A N 1
ATOM 849 C CA . LEU A 1 107 ? 2.078 -1.517 2.621 1.00 95.44 107 LEU A CA 1
ATOM 850 C C . LEU A 1 107 ? 3.454 -2.014 2.161 1.00 95.44 107 LEU A C 1
ATOM 852 O O . LEU A 1 107 ? 4.271 -1.220 1.694 1.00 95.44 107 LEU A O 1
ATOM 856 N N . THR A 1 108 ? 3.697 -3.324 2.246 1.00 94.94 108 THR A N 1
ATOM 857 C CA . THR A 1 108 ? 4.945 -3.935 1.781 1.00 94.94 108 THR A CA 1
ATOM 858 C C . THR A 1 108 ? 5.131 -3.739 0.282 1.00 94.94 108 THR A C 1
ATOM 860 O O . THR A 1 108 ? 6.205 -3.315 -0.129 1.00 94.94 108 THR A O 1
ATOM 863 N N . GLN A 1 109 ? 4.100 -3.959 -0.534 1.00 90.62 109 GLN A N 1
ATOM 864 C CA . GLN A 1 109 ? 4.174 -3.744 -1.978 1.00 90.62 109 GLN A CA 1
ATOM 865 C C . GLN A 1 109 ? 4.563 -2.298 -2.321 1.00 90.62 109 GLN A C 1
ATOM 867 O O . GLN A 1 109 ? 5.477 -2.083 -3.116 1.00 90.62 109 GLN A O 1
ATOM 872 N N . CYS A 1 110 ? 3.921 -1.306 -1.701 1.00 91.25 110 CYS A N 1
ATOM 873 C CA . CYS A 1 110 ? 4.240 0.106 -1.916 1.00 91.25 110 CYS A CA 1
ATOM 874 C C . CYS A 1 110 ? 5.677 0.450 -1.504 1.00 91.25 110 CYS A C 1
ATOM 876 O O . CYS A 1 110 ? 6.379 1.162 -2.223 1.00 91.25 110 CYS A O 1
ATOM 878 N N . GLN A 1 111 ? 6.146 -0.089 -0.374 1.00 90.69 111 GLN A N 1
ATOM 879 C CA . GLN A 1 111 ? 7.526 0.085 0.082 1.00 90.69 111 GLN A CA 1
ATOM 880 C C . GLN A 1 111 ? 8.523 -0.566 -0.880 1.00 90.69 111 GLN A C 1
ATOM 882 O O . GLN A 1 111 ? 9.510 0.062 -1.251 1.00 90.69 111 GLN A O 1
ATOM 887 N N . THR A 1 112 ? 8.248 -1.783 -1.349 1.00 88.56 112 THR A N 1
ATOM 888 C CA . THR A 1 112 ? 9.090 -2.479 -2.327 1.00 88.56 112 THR A CA 1
ATOM 889 C C . THR A 1 112 ? 9.214 -1.681 -3.618 1.00 88.56 112 THR A C 1
ATOM 891 O O . THR A 1 112 ? 10.328 -1.478 -4.093 1.00 88.56 112 THR A O 1
ATOM 894 N N . TRP A 1 113 ? 8.109 -1.165 -4.161 1.00 83.00 113 TRP A N 1
ATOM 895 C CA . TRP A 1 113 ? 8.162 -0.309 -5.349 1.00 83.00 113 TRP A CA 1
ATOM 896 C C . TRP A 1 113 ? 8.966 0.966 -5.110 1.00 83.00 113 TRP A C 1
ATOM 898 O O . TRP A 1 113 ? 9.744 1.366 -5.975 1.00 83.00 113 TRP A O 1
ATOM 908 N N . SER A 1 114 ? 8.841 1.565 -3.925 1.00 82.44 114 SER A N 1
ATOM 909 C CA . SER A 1 114 ? 9.635 2.728 -3.535 1.00 82.44 114 SER A CA 1
ATOM 910 C C . SER A 1 114 ? 11.134 2.422 -3.426 1.00 82.44 114 SER A C 1
ATOM 912 O O . SER A 1 114 ? 11.942 3.287 -3.750 1.00 82.44 114 SER A O 1
ATOM 914 N N . GLU A 1 115 ? 11.535 1.231 -2.978 1.00 83.81 115 GLU A N 1
ATOM 915 C CA . GLU A 1 115 ? 12.949 0.834 -2.949 1.00 83.81 115 GLU A CA 1
ATOM 916 C C . GLU A 1 115 ? 13.474 0.493 -4.348 1.00 83.81 115 GLU A C 1
ATOM 918 O O . GLU A 1 115 ? 14.548 0.956 -4.725 1.00 83.81 115 GLU A O 1
ATOM 923 N N . ILE A 1 116 ? 12.694 -0.229 -5.160 1.00 79.50 116 ILE A N 1
ATOM 924 C CA . ILE A 1 116 ? 13.040 -0.530 -6.558 1.00 79.50 116 ILE A CA 1
ATOM 925 C C . ILE A 1 116 ? 13.215 0.764 -7.362 1.00 79.50 116 ILE A C 1
ATOM 927 O O . ILE A 1 116 ? 14.128 0.853 -8.175 1.00 79.50 116 ILE A O 1
ATOM 931 N N . ALA A 1 117 ? 12.401 1.792 -7.099 1.00 74.94 117 ALA A N 1
ATOM 932 C CA . ALA A 1 117 ? 12.515 3.110 -7.730 1.00 74.94 117 ALA A CA 1
ATOM 933 C C . ALA A 1 117 ? 13.870 3.799 -7.506 1.00 74.94 117 ALA A C 1
ATOM 935 O O . ALA A 1 117 ? 14.231 4.695 -8.265 1.00 74.94 117 ALA A O 1
ATOM 936 N N . LYS A 1 118 ? 14.599 3.435 -6.444 1.00 76.69 118 LYS A N 1
ATOM 937 C CA . LYS A 1 118 ? 15.924 3.995 -6.142 1.00 76.69 118 LYS A CA 1
ATOM 938 C C . LYS A 1 118 ? 17.039 3.284 -6.903 1.00 76.69 118 LYS A C 1
ATOM 940 O O . LYS A 1 118 ? 18.153 3.800 -6.954 1.00 76.69 118 LYS A O 1
ATOM 945 N N . LEU A 1 119 ? 16.766 2.100 -7.447 1.00 73.50 119 LEU A N 1
ATOM 946 C CA . LEU A 1 119 ? 17.745 1.334 -8.200 1.00 73.50 119 LEU A CA 1
ATOM 947 C C . LEU A 1 119 ? 17.915 1.962 -9.583 1.00 73.50 119 LEU A C 1
ATOM 949 O O . LEU A 1 119 ? 16.949 2.178 -10.312 1.00 73.50 119 LEU A O 1
ATOM 953 N N . ILE A 1 120 ? 19.164 2.241 -9.943 1.00 64.56 120 ILE A N 1
ATOM 954 C CA . ILE A 1 120 ? 19.529 2.690 -11.285 1.00 64.56 120 ILE A CA 1
ATOM 955 C C . ILE A 1 120 ? 19.751 1.443 -12.142 1.00 64.56 120 ILE A C 1
ATOM 957 O O . ILE A 1 120 ? 20.272 0.433 -11.659 1.00 64.56 120 ILE A O 1
ATOM 961 N N . ALA A 1 121 ? 19.346 1.499 -13.411 1.00 65.69 121 ALA A N 1
ATOM 962 C CA . ALA A 1 121 ? 19.664 0.442 -14.361 1.00 65.69 121 ALA A CA 1
ATOM 963 C C . ALA A 1 121 ? 21.186 0.228 -14.421 1.00 65.69 121 ALA A C 1
ATOM 965 O O . ALA A 1 121 ? 21.957 1.187 -14.438 1.00 65.69 121 ALA A O 1
ATOM 966 N N . SER A 1 122 ? 21.624 -1.031 -14.454 1.00 59.56 122 SER A N 1
ATOM 967 C CA . SER A 1 122 ? 23.042 -1.343 -14.631 1.00 59.56 122 SER A CA 1
ATOM 968 C C . SER A 1 122 ? 23.543 -0.765 -15.957 1.00 59.56 122 SER A C 1
ATOM 970 O O . SER A 1 122 ? 22.933 -1.002 -16.998 1.00 59.56 122 SER A O 1
ATOM 972 N N . GLU A 1 123 ? 24.684 -0.071 -15.934 1.00 56.00 123 GLU A N 1
ATOM 973 C CA . GLU A 1 123 ? 25.367 0.413 -17.146 1.00 56.00 123 GLU A CA 1
ATOM 974 C C . GLU A 1 123 ? 25.784 -0.735 -18.080 1.00 56.00 123 GLU A C 1
ATOM 976 O O . GLU A 1 123 ? 26.021 -0.530 -19.269 1.00 56.00 123 GLU A O 1
ATOM 981 N N . ARG A 1 124 ? 25.885 -1.957 -17.543 1.00 48.41 124 ARG A N 1
ATOM 982 C CA . ARG A 1 124 ? 26.230 -3.169 -18.288 1.00 48.41 124 ARG A CA 1
ATOM 983 C C . ARG A 1 124 ? 25.097 -4.179 -18.200 1.00 48.41 124 ARG A C 1
ATOM 985 O O . ARG A 1 124 ? 24.713 -4.598 -17.107 1.00 48.41 124 ARG A O 1
ATOM 992 N N . SER A 1 125 ? 24.597 -4.594 -19.357 1.00 52.50 125 SER A N 1
ATOM 993 C CA . SER A 1 125 ? 23.676 -5.718 -19.495 1.00 52.50 125 SER A CA 1
ATOM 994 C C . SER A 1 125 ? 24.431 -6.886 -20.120 1.00 52.50 125 SER A C 1
ATOM 996 O O . SER A 1 125 ? 24.892 -6.771 -21.247 1.00 52.50 125 SER A O 1
ATOM 998 N N . PHE A 1 126 ? 24.549 -8.012 -19.413 1.00 54.66 126 PHE A N 1
ATOM 999 C CA . PHE A 1 126 ? 25.139 -9.245 -19.965 1.00 54.66 126 PHE A CA 1
ATOM 1000 C C . PHE A 1 126 ? 24.148 -10.032 -20.840 1.00 54.66 126 PHE A C 1
ATOM 1002 O O . PHE A 1 126 ? 24.474 -11.099 -21.350 1.00 54.66 126 PHE A O 1
ATOM 1009 N N . ILE A 1 127 ? 22.925 -9.517 -21.028 1.00 55.34 127 ILE A N 1
ATOM 1010 C CA . ILE A 1 127 ? 21.926 -10.116 -21.926 1.00 55.34 127 ILE A CA 1
ATOM 1011 C C . ILE A 1 127 ? 22.349 -9.965 -23.398 1.00 55.34 127 ILE A C 1
ATOM 1013 O O . ILE A 1 127 ? 21.933 -10.768 -24.228 1.00 55.34 127 ILE A O 1
ATOM 1017 N N . SER A 1 128 ? 23.213 -8.998 -23.730 1.00 47.84 128 SER A N 1
ATOM 1018 C CA . SER A 1 128 ? 23.720 -8.808 -25.097 1.00 47.84 128 SER A CA 1
ATOM 1019 C C . SER A 1 128 ? 24.737 -9.858 -25.551 1.00 47.84 128 SER A C 1
ATOM 1021 O O . SER A 1 128 ? 24.992 -9.952 -26.747 1.00 47.84 128 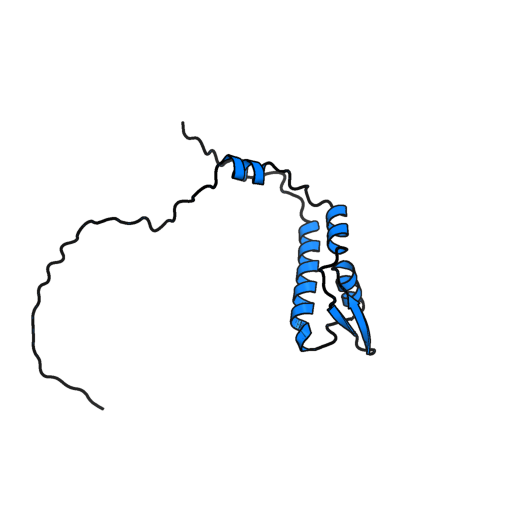SER A O 1
ATOM 1023 N N . ASP A 1 129 ? 25.314 -10.643 -24.634 1.00 46.56 129 ASP A N 1
ATOM 1024 C CA . ASP A 1 129 ? 26.365 -11.617 -24.969 1.00 46.56 129 ASP A CA 1
ATOM 1025 C C . ASP A 1 129 ? 25.810 -12.985 -25.403 1.00 46.56 129 ASP A C 1
ATOM 1027 O O . ASP A 1 129 ? 26.570 -13.876 -25.787 1.00 46.56 129 ASP A O 1
ATOM 1031 N N . PHE A 1 130 ? 24.484 -13.159 -25.414 1.00 49.38 130 PHE A N 1
ATOM 1032 C CA . PHE A 1 130 ? 23.857 -14.298 -26.081 1.00 49.38 130 PHE A CA 1
ATOM 1033 C C . PHE A 1 130 ? 23.897 -14.093 -27.602 1.00 49.38 130 PHE A C 1
ATOM 1035 O O . PHE A 1 130 ? 22.949 -13.604 -28.215 1.00 49.38 130 PHE A O 1
ATOM 1042 N N . LYS A 1 131 ? 25.008 -14.496 -28.228 1.00 51.62 131 LYS A N 1
ATOM 1043 C CA . LYS A 1 131 ? 25.026 -14.780 -29.666 1.00 51.62 131 LYS A CA 1
ATOM 1044 C C . LYS A 1 131 ? 24.100 -15.967 -29.932 1.00 51.62 131 LYS A C 1
ATOM 1046 O O . LYS A 1 131 ? 24.374 -17.072 -29.477 1.00 51.62 131 LYS A O 1
ATOM 1051 N N . LEU A 1 132 ? 23.005 -15.727 -30.648 1.00 52.16 132 LEU A N 1
ATOM 1052 C CA . LEU A 1 132 ? 22.097 -16.776 -31.127 1.00 52.16 132 LEU A CA 1
ATOM 1053 C C . LEU A 1 132 ? 22.490 -17.333 -32.506 1.00 52.16 132 LEU A C 1
ATOM 1055 O O . LEU A 1 132 ? 21.785 -18.201 -33.007 1.00 52.16 132 LEU A O 1
ATOM 1059 N N . ASP A 1 133 ? 23.620 -16.897 -33.072 1.00 49.00 133 ASP A N 1
ATOM 1060 C CA . ASP A 1 133 ? 24.102 -17.357 -34.375 1.00 49.00 133 ASP A CA 1
ATOM 1061 C C . ASP A 1 133 ? 25.509 -17.967 -34.254 1.00 49.00 133 ASP A C 1
ATOM 1063 O O . ASP A 1 133 ? 26.501 -17.246 -34.117 1.00 49.00 133 ASP A O 1
ATOM 1067 N N . ASP A 1 134 ? 25.573 -19.301 -34.325 1.00 47.91 134 ASP A N 1
ATOM 1068 C CA . ASP A 1 134 ? 26.718 -20.041 -34.867 1.00 47.91 134 ASP A CA 1
ATOM 1069 C C . ASP A 1 134 ? 26.381 -20.393 -36.327 1.00 47.91 134 ASP A C 1
ATOM 1071 O O . ASP A 1 134 ? 25.790 -21.438 -36.617 1.00 47.91 134 ASP A O 1
ATOM 1075 N N . SER A 1 135 ? 26.738 -19.496 -37.247 1.00 43.75 135 SER A N 1
ATOM 1076 C CA . SER A 1 135 ? 26.940 -19.804 -38.669 1.00 43.75 135 SER A CA 1
ATOM 1077 C C . SER A 1 135 ? 27.930 -18.831 -39.290 1.00 43.75 135 SER A C 1
ATOM 1079 O O . SER A 1 135 ? 27.621 -17.617 -39.266 1.00 43.75 135 SER A O 1
#

Organism: Vibrio harveyi (NCBI:txid669)